Protein AF-A0A814XA61-F1 (afdb_monomer_lite)

Structure (mmCIF, N/CA/C/O backbone):
data_AF-A0A814XA61-F1
#
_entry.id   AF-A0A814XA61-F1
#
loop_
_atom_site.group_PDB
_atom_site.id
_atom_site.type_symbol
_atom_site.label_atom_id
_atom_site.label_alt_id
_atom_site.label_comp_id
_atom_site.label_asym_id
_atom_site.label_entity_id
_atom_site.label_seq_id
_atom_site.pdbx_PDB_ins_code
_atom_site.Cartn_x
_atom_site.Cartn_y
_atom_site.Cartn_z
_atom_site.occupancy
_atom_site.B_iso_or_equiv
_atom_site.auth_seq_id
_atom_site.auth_comp_id
_atom_site.auth_asym_id
_atom_site.auth_atom_id
_atom_site.pdbx_PDB_model_num
ATOM 1 N N . SER A 1 1 ? -11.028 -8.314 -2.746 1.00 74.44 1 SER A N 1
ATOM 2 C CA . SER A 1 1 ? -10.234 -7.531 -1.774 1.00 74.44 1 SER A CA 1
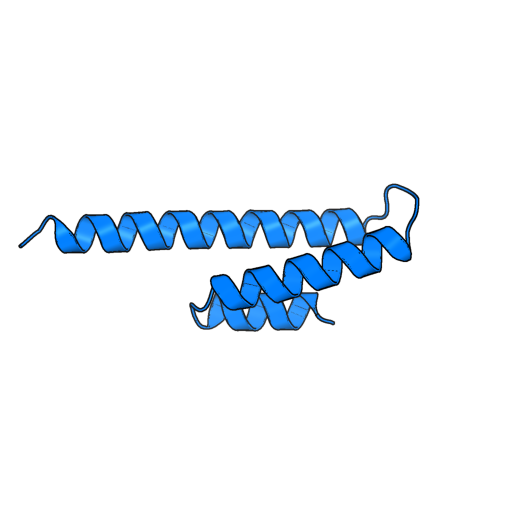ATOM 3 C C . SER A 1 1 ? -9.348 -6.574 -2.550 1.00 74.44 1 SER A C 1
ATOM 5 O O . SER A 1 1 ? -8.670 -7.052 -3.452 1.00 74.44 1 SER A O 1
ATOM 7 N N . LEU A 1 2 ? -9.345 -5.270 -2.237 1.00 78.69 2 LEU A N 1
ATOM 8 C CA . LEU A 1 2 ? -8.471 -4.286 -2.909 1.00 78.69 2 LEU A CA 1
ATOM 9 C C . LEU A 1 2 ? -6.989 -4.681 -2.827 1.00 78.69 2 LEU A C 1
ATOM 11 O O . LEU A 1 2 ? -6.249 -4.511 -3.785 1.00 78.69 2 LEU A O 1
ATOM 15 N N . ASN A 1 3 ? -6.599 -5.353 -1.741 1.00 78.62 3 ASN A N 1
ATOM 16 C CA . ASN A 1 3 ? -5.266 -5.928 -1.582 1.00 78.62 3 ASN A CA 1
ATOM 17 C C . ASN A 1 3 ? -4.921 -6.927 -2.707 1.00 78.62 3 ASN A C 1
ATOM 19 O O . ASN A 1 3 ? -3.815 -6.927 -3.223 1.00 78.62 3 ASN A O 1
ATOM 23 N N . SER A 1 4 ? -5.868 -7.773 -3.117 1.00 80.50 4 SER A N 1
ATOM 24 C CA . SER A 1 4 ? -5.648 -8.735 -4.208 1.00 80.50 4 SER A CA 1
ATOM 25 C C . SER A 1 4 ? -5.572 -8.054 -5.576 1.00 80.50 4 SER A C 1
ATOM 27 O O . SER A 1 4 ? -4.872 -8.538 -6.458 1.00 80.50 4 SER A O 1
ATOM 29 N N . VAL A 1 5 ? -6.274 -6.929 -5.747 1.00 83.75 5 VAL A N 1
ATOM 30 C CA . VAL A 1 5 ? -6.219 -6.117 -6.972 1.00 83.75 5 VAL A CA 1
ATOM 31 C C . VAL A 1 5 ? -4.864 -5.417 -7.079 1.00 83.75 5 VAL A C 1
ATOM 33 O O . VAL A 1 5 ? -4.246 -5.470 -8.138 1.00 83.75 5 VAL A O 1
ATOM 36 N N . GLY A 1 6 ? -4.366 -4.856 -5.972 1.00 85.44 6 GLY A N 1
ATOM 37 C CA . GLY A 1 6 ? -3.027 -4.268 -5.898 1.00 85.44 6 GLY A CA 1
ATOM 38 C C . GLY A 1 6 ? -1.934 -5.267 -6.284 1.00 85.44 6 GLY A C 1
ATOM 39 O O . GLY A 1 6 ? -1.114 -4.981 -7.151 1.00 85.44 6 GLY A O 1
ATOM 40 N N . THR A 1 7 ? -1.995 -6.492 -5.743 1.00 83.06 7 THR A N 1
ATOM 41 C CA . THR A 1 7 ? -1.065 -7.570 -6.122 1.00 83.06 7 THR A CA 1
ATOM 42 C C . THR A 1 7 ? -1.159 -7.917 -7.609 1.00 83.06 7 THR A C 1
ATOM 44 O O . THR A 1 7 ? -0.134 -8.143 -8.241 1.00 83.06 7 THR A O 1
ATOM 47 N N . GLY A 1 8 ? -2.363 -7.920 -8.189 1.00 85.56 8 GLY A N 1
A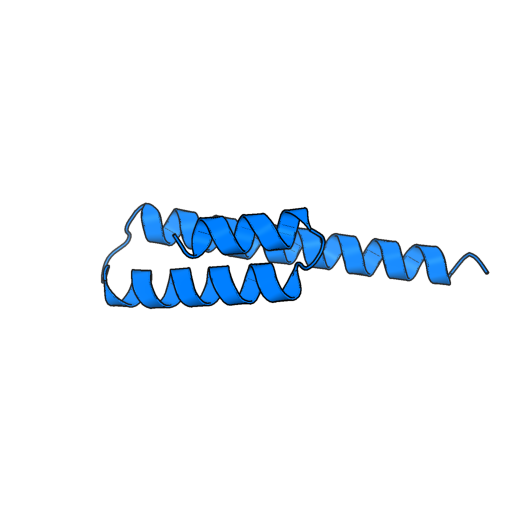TOM 48 C CA . GLY A 1 8 ? -2.550 -8.128 -9.626 1.00 85.56 8 GLY A CA 1
ATOM 49 C C . GLY A 1 8 ? -1.800 -7.096 -10.473 1.00 85.56 8 GLY A C 1
ATOM 50 O O . GLY A 1 8 ? -1.069 -7.461 -11.392 1.00 85.56 8 GLY A O 1
ATOM 51 N N . TYR A 1 9 ? -1.915 -5.812 -10.139 1.00 85.50 9 TYR A N 1
ATOM 52 C CA . TYR A 1 9 ? -1.212 -4.752 -10.865 1.00 85.50 9 TYR A CA 1
ATOM 53 C C . TYR A 1 9 ? 0.308 -4.790 -10.684 1.00 85.50 9 TYR A C 1
ATOM 55 O O . TYR A 1 9 ? 1.022 -4.625 -11.673 1.00 85.50 9 TYR A O 1
ATOM 63 N N . ASP A 1 10 ? 0.802 -5.107 -9.483 1.00 79.12 10 ASP A N 1
ATOM 64 C CA . ASP A 1 10 ? 2.237 -5.341 -9.263 1.00 79.12 10 ASP A CA 1
ATOM 65 C C . ASP A 1 10 ? 2.758 -6.472 -10.162 1.00 79.12 10 ASP A C 1
ATOM 67 O O . ASP A 1 10 ? 3.796 -6.326 -10.806 1.00 79.12 10 ASP A O 1
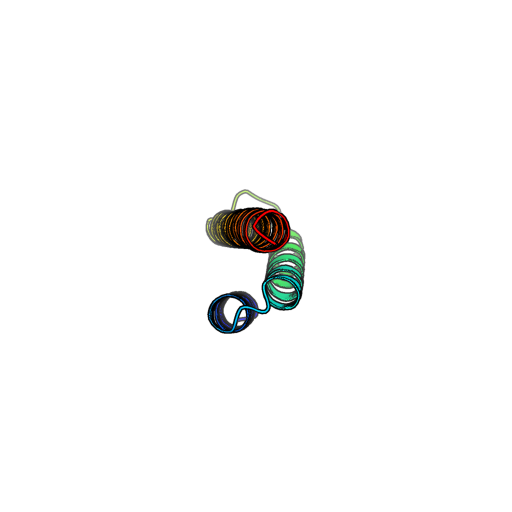ATOM 71 N N . THR A 1 11 ? 2.016 -7.582 -10.276 1.00 81.69 11 THR A N 1
ATOM 72 C CA . THR A 1 11 ? 2.405 -8.699 -11.158 1.00 81.69 11 THR A CA 1
ATOM 73 C C . THR A 1 11 ? 2.355 -8.348 -12.644 1.00 81.69 11 THR A C 1
ATOM 75 O O . THR A 1 11 ? 3.079 -8.943 -13.437 1.00 81.69 11 THR A O 1
ATOM 78 N N . LEU A 1 12 ? 1.541 -7.360 -13.024 1.00 84.12 12 LEU A N 1
ATOM 79 C CA . LEU A 1 12 ? 1.479 -6.821 -14.385 1.00 84.12 12 LEU A CA 1
ATOM 80 C C . LEU A 1 12 ? 2.562 -5.760 -14.656 1.00 84.12 12 LEU A C 1
ATOM 82 O O . LEU A 1 12 ? 2.624 -5.226 -15.761 1.00 84.12 12 LEU A O 1
ATOM 86 N N . GLY A 1 13 ? 3.408 -5.445 -13.668 1.00 82.00 13 GLY A N 1
ATOM 87 C CA . GLY A 1 13 ? 4.450 -4.421 -13.763 1.00 82.00 13 GLY A CA 1
ATOM 88 C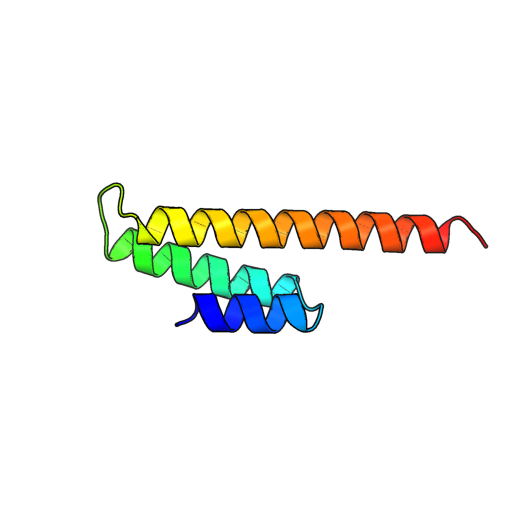 C . GLY A 1 13 ? 3.945 -2.986 -13.581 1.00 82.00 13 GLY A C 1
ATOM 89 O O . GLY A 1 13 ? 4.744 -2.051 -13.583 1.00 82.00 13 GLY A O 1
ATOM 90 N N . ASP A 1 14 ? 2.641 -2.787 -13.369 1.00 83.50 14 ASP A N 1
ATOM 91 C CA . ASP A 1 14 ? 2.053 -1.478 -13.073 1.00 83.50 14 ASP A CA 1
ATOM 92 C C . ASP A 1 14 ? 2.044 -1.231 -11.558 1.00 83.50 14 ASP A C 1
ATOM 94 O O . ASP A 1 14 ? 1.004 -1.159 -10.898 1.00 83.50 14 ASP A O 1
ATOM 98 N N . ALA A 1 15 ? 3.246 -1.086 -10.998 1.00 80.44 15 ALA A N 1
ATOM 99 C CA . ALA A 1 15 ? 3.442 -0.852 -9.567 1.00 80.44 15 ALA A CA 1
ATOM 100 C C . ALA A 1 15 ? 2.803 0.461 -9.071 1.00 80.44 15 ALA A C 1
ATOM 102 O O . ALA A 1 15 ? 2.596 0.650 -7.874 1.00 80.44 15 ALA A O 1
ATOM 103 N N . ARG A 1 16 ? 2.483 1.405 -9.973 1.00 83.44 16 ARG A N 1
ATOM 104 C CA . ARG A 1 16 ? 1.792 2.648 -9.602 1.00 83.44 16 ARG A CA 1
ATOM 105 C C . ARG A 1 16 ? 0.329 2.368 -9.272 1.00 83.44 16 ARG A C 1
ATOM 107 O O . ARG A 1 16 ? -0.115 2.766 -8.200 1.00 83.44 16 ARG A O 1
ATOM 114 N N . LYS A 1 17 ? -0.384 1.642 -10.139 1.00 83.69 17 LYS A N 1
ATOM 115 C CA . LYS A 1 17 ? -1.752 1.201 -9.831 1.00 83.69 17 LYS A CA 1
ATOM 116 C C . LYS A 1 17 ? -1.790 0.232 -8.657 1.00 83.69 17 LYS A C 1
ATOM 118 O O . LYS A 1 17 ? -2.699 0.324 -7.839 1.00 83.69 17 LYS A O 1
ATOM 123 N N . GLY A 1 18 ? -0.809 -0.669 -8.551 1.00 84.25 18 GLY A N 1
ATOM 124 C CA . GLY A 1 18 ? -0.684 -1.583 -7.413 1.00 84.25 18 GLY A CA 1
ATOM 125 C C . GLY A 1 18 ? -0.718 -0.837 -6.078 1.00 84.25 18 GLY A C 1
ATOM 126 O O . GLY A 1 18 ? -1.560 -1.118 -5.221 1.00 84.25 18 GLY A O 1
ATOM 127 N N . LEU A 1 19 ? 0.124 0.193 -5.968 1.00 83.88 19 LEU A N 1
ATOM 128 C CA . LEU A 1 19 ? 0.208 1.066 -4.804 1.00 83.88 19 LEU A CA 1
ATOM 129 C C . LEU A 1 19 ? -1.111 1.788 -4.483 1.00 83.88 19 LEU A C 1
ATOM 131 O O . LEU A 1 19 ? -1.527 1.759 -3.327 1.00 83.88 19 LEU A O 1
ATOM 135 N N . GLU A 1 20 ? -1.794 2.372 -5.473 1.00 87.75 20 GLU A N 1
ATOM 136 C CA . GLU A 1 20 ? -3.080 3.064 -5.257 1.00 87.75 20 GLU A CA 1
ATOM 137 C C . GLU A 1 20 ? -4.119 2.146 -4.591 1.00 87.75 20 GLU A C 1
ATOM 139 O O . GLU A 1 20 ? -4.805 2.538 -3.644 1.00 87.75 20 GLU A O 1
ATOM 144 N N . TYR A 1 21 ? -4.209 0.888 -5.036 1.00 85.62 21 TYR A N 1
ATOM 145 C CA . TYR A 1 21 ? -5.130 -0.082 -4.440 1.00 85.62 21 TYR A CA 1
ATOM 146 C C . TYR A 1 21 ? -4.705 -0.531 -3.039 1.00 85.62 21 TYR A C 1
ATOM 148 O O . TYR A 1 21 ? -5.567 -0.808 -2.197 1.00 85.62 21 TYR A O 1
ATOM 156 N N . PHE A 1 22 ? -3.402 -0.605 -2.764 1.00 83.44 22 PHE A N 1
ATOM 157 C CA . PHE A 1 22 ? -2.904 -0.905 -1.423 1.00 83.44 22 PHE A CA 1
ATOM 158 C C . PHE A 1 22 ? -3.147 0.244 -0.436 1.00 83.44 22 PHE A C 1
ATOM 160 O O . PHE A 1 22 ? -3.505 -0.021 0.714 1.00 83.44 22 PHE A O 1
ATOM 167 N N . GLU A 1 23 ? -3.026 1.496 -0.877 1.00 85.69 23 GLU A N 1
ATOM 168 C CA . GLU A 1 23 ? -3.323 2.686 -0.071 1.00 85.69 23 GLU A CA 1
ATOM 169 C C . GLU A 1 23 ? -4.819 2.780 0.259 1.00 85.69 23 GLU A C 1
ATOM 171 O O . GLU A 1 23 ? -5.171 2.903 1.433 1.00 85.69 23 GLU A O 1
ATOM 176 N N . GLN A 1 24 ? -5.707 2.570 -0.720 1.00 87.94 24 GLN A N 1
ATOM 177 C CA . GLN A 1 24 ? -7.155 2.491 -0.467 1.00 87.94 24 GLN A CA 1
ATOM 178 C C . GLN A 1 24 ? -7.513 1.349 0.499 1.00 87.94 24 GLN A C 1
ATOM 180 O O . GLN A 1 24 ? -8.354 1.496 1.387 1.00 87.94 24 GLN A O 1
ATOM 185 N N . ALA A 1 25 ? -6.858 0.187 0.366 1.00 83.81 25 ALA A N 1
ATOM 186 C CA . ALA A 1 25 ? -7.050 -0.931 1.290 1.00 83.81 25 ALA A CA 1
ATOM 187 C C . ALA A 1 25 ? -6.588 -0.598 2.717 1.00 83.81 25 ALA A C 1
ATOM 189 O O . ALA A 1 25 ? -7.162 -1.105 3.682 1.00 83.81 25 ALA A O 1
ATOM 190 N N . LEU A 1 26 ? -5.529 0.202 2.855 1.00 83.19 26 LEU A N 1
ATOM 191 C CA . LEU A 1 26 ? -5.007 0.650 4.140 1.00 83.19 26 LEU A CA 1
ATOM 192 C C . LEU A 1 26 ? -5.938 1.670 4.803 1.00 83.19 26 LEU A C 1
ATOM 194 O O . LEU A 1 26 ? -6.194 1.535 5.996 1.00 83.19 26 LEU A O 1
ATOM 198 N N . GLU A 1 27 ? -6.457 2.638 4.049 1.00 87.44 27 GLU A N 1
ATOM 199 C CA . GLU A 1 27 ? -7.396 3.652 4.543 1.00 87.44 27 GLU A CA 1
ATOM 200 C C . GLU A 1 27 ? -8.665 3.002 5.102 1.00 87.44 27 GLU A C 1
ATOM 202 O O . GLU A 1 27 ? -8.951 3.139 6.290 1.00 87.44 27 GLU A O 1
ATOM 207 N N . MET A 1 28 ? -9.326 2.145 4.314 1.00 82.50 28 MET A N 1
ATOM 208 C CA . MET A 1 28 ? -10.515 1.422 4.784 1.00 82.50 28 MET A CA 1
ATOM 209 C C . MET A 1 28 ? -10.236 0.592 6.040 1.00 82.50 28 MET A C 1
ATOM 211 O O . MET A 1 28 ? -11.081 0.502 6.925 1.00 82.50 28 MET A O 1
ATOM 215 N N . ARG A 1 29 ? -9.061 -0.044 6.137 1.00 79.88 29 ARG A N 1
ATOM 216 C CA . ARG A 1 29 ? -8.701 -0.847 7.315 1.00 79.88 29 ARG A CA 1
ATOM 217 C C . ARG A 1 29 ? -8.374 0.009 8.531 1.00 79.88 29 ARG A C 1
ATOM 219 O O . ARG A 1 29 ? -8.648 -0.442 9.634 1.00 79.88 29 ARG A O 1
ATOM 226 N N . ARG A 1 30 ? -7.813 1.206 8.357 1.00 80.44 30 ARG A N 1
ATOM 227 C CA . ARG A 1 30 ? -7.614 2.161 9.456 1.00 80.44 30 ARG A CA 1
ATOM 228 C C . ARG A 1 30 ? -8.943 2.689 9.988 1.00 80.44 30 ARG A C 1
ATOM 230 O O . ARG A 1 30 ? -9.088 2.821 11.198 1.00 80.44 30 ARG A O 1
ATOM 237 N N . ASP A 1 31 ? -9.910 2.918 9.106 1.00 82.19 31 ASP A N 1
ATOM 238 C CA . ASP A 1 31 ? -11.248 3.357 9.505 1.00 82.19 31 ASP A CA 1
ATOM 239 C C . ASP A 1 31 ? -12.028 2.244 10.215 1.00 82.19 31 ASP A C 1
ATOM 241 O O . ASP A 1 31 ? -12.721 2.493 11.205 1.00 82.19 31 ASP A O 1
ATOM 245 N N . LEU A 1 32 ? -11.892 1.001 9.737 1.00 78.94 32 LEU A N 1
ATOM 246 C CA . LEU A 1 32 ? -12.570 -0.160 10.317 1.00 78.94 32 LEU A CA 1
ATOM 247 C C . LEU A 1 32 ? -11.925 -0.629 11.629 1.00 78.94 32 LEU A C 1
ATOM 249 O O . LEU A 1 32 ? -12.625 -1.073 12.539 1.00 78.94 32 LEU A O 1
ATOM 253 N N . TYR A 1 33 ? -10.596 -0.544 11.728 1.00 76.44 33 TYR A N 1
ATOM 254 C CA . TYR A 1 33 ? -9.818 -1.036 12.860 1.00 76.44 33 TYR A CA 1
ATOM 255 C C . TYR A 1 33 ? -9.040 0.110 13.511 1.00 76.44 33 TYR A C 1
ATOM 257 O O . TYR A 1 33 ? -7.962 0.494 13.063 1.00 76.44 33 TYR A O 1
ATOM 265 N N . LYS A 1 34 ? -9.581 0.624 14.622 1.00 65.19 34 LYS A N 1
ATOM 266 C CA . LYS A 1 34 ? -8.958 1.693 15.426 1.00 65.19 34 LYS A CA 1
ATOM 267 C C . LYS A 1 34 ? -7.704 1.249 16.196 1.00 65.19 34 LYS A C 1
ATOM 269 O O . LYS A 1 34 ? -6.984 2.093 16.719 1.00 65.19 34 LYS A O 1
ATOM 274 N N . GLU A 1 35 ? -7.446 -0.055 16.270 1.00 67.06 35 GLU A N 1
ATOM 275 C CA . GLU A 1 35 ? -6.334 -0.664 17.008 1.00 67.06 35 GLU A CA 1
ATOM 276 C C . GLU A 1 35 ? -5.427 -1.483 16.077 1.00 67.06 35 GLU A C 1
ATOM 278 O O . GLU A 1 35 ? -5.752 -1.715 14.911 1.00 67.06 35 GLU A O 1
ATOM 283 N N . SER A 1 36 ? -4.279 -1.936 16.593 1.00 63.66 36 SER A N 1
ATOM 284 C CA . SER A 1 36 ? -3.322 -2.762 15.847 1.00 63.66 36 SER A CA 1
ATOM 285 C C . SER A 1 36 ? -3.959 -4.093 15.433 1.00 63.66 36 SER A C 1
ATOM 287 O O . SER A 1 36 ? -3.982 -5.059 16.193 1.00 63.66 36 SER A O 1
ATOM 289 N N . HIS A 1 37 ? -4.506 -4.130 14.218 1.00 74.75 37 HIS A N 1
ATOM 290 C CA . HIS A 1 37 ? -5.156 -5.304 13.653 1.00 74.75 37 HIS A CA 1
ATOM 291 C C . HIS A 1 37 ? -4.218 -6.004 12.654 1.00 74.75 37 HIS A C 1
ATOM 293 O O . HIS A 1 37 ? -3.609 -5.327 11.815 1.00 74.75 37 HIS A O 1
ATOM 299 N N . PRO A 1 38 ? -4.120 -7.348 12.664 1.00 77.31 38 PRO A N 1
ATOM 300 C CA . PRO A 1 38 ? -3.262 -8.100 11.742 1.00 77.31 38 PRO A CA 1
ATOM 301 C C . PRO A 1 38 ? -3.480 -7.753 10.260 1.00 77.31 38 PRO A C 1
ATOM 303 O O . PRO A 1 38 ? -2.535 -7.745 9.471 1.00 77.31 38 PRO A O 1
ATOM 306 N N . ASP A 1 39 ? -4.707 -7.393 9.877 1.00 75.00 39 ASP A N 1
ATOM 307 C CA . ASP A 1 39 ? -5.013 -6.980 8.502 1.00 75.00 39 ASP A CA 1
ATOM 308 C C . ASP A 1 39 ? -4.433 -5.610 8.125 1.00 75.00 39 ASP A C 1
ATOM 310 O O . ASP A 1 39 ? -4.067 -5.403 6.965 1.00 75.00 39 ASP A O 1
ATOM 314 N N . VAL A 1 40 ? -4.305 -4.686 9.085 1.00 75.50 40 VAL A N 1
ATOM 315 C CA . VAL A 1 40 ? -3.620 -3.397 8.885 1.00 75.50 40 VAL A CA 1
ATOM 316 C C . VAL A 1 40 ? -2.124 -3.647 8.683 1.00 75.50 40 VAL A C 1
ATOM 318 O O . VAL A 1 40 ? -1.541 -3.121 7.736 1.00 75.50 40 VAL A O 1
ATOM 321 N N . ALA A 1 41 ? -1.515 -4.523 9.492 1.00 77.81 41 ALA A N 1
ATOM 322 C CA . ALA A 1 41 ? -0.115 -4.922 9.327 1.00 77.81 41 ALA A CA 1
ATOM 323 C C . ALA A 1 41 ? 0.137 -5.588 7.961 1.00 77.81 41 ALA A C 1
ATOM 325 O O . ALA A 1 41 ? 1.121 -5.284 7.286 1.00 77.81 41 ALA A O 1
ATOM 326 N N . LYS A 1 42 ? -0.791 -6.437 7.500 1.00 79.44 42 LYS A N 1
ATOM 327 C CA . LYS A 1 42 ? -0.718 -7.067 6.174 1.00 79.44 42 LYS A CA 1
ATOM 328 C C . LYS A 1 42 ? -0.861 -6.057 5.029 1.00 79.44 42 LYS A C 1
ATOM 330 O O . LYS A 1 42 ? -0.167 -6.192 4.026 1.00 79.44 42 LYS A O 1
ATOM 335 N N . SER A 1 43 ? -1.722 -5.043 5.167 1.00 77.44 43 SER A N 1
ATOM 336 C CA . SER A 1 43 ? -1.780 -3.911 4.222 1.00 77.44 43 SER A CA 1
ATOM 337 C C . SER A 1 43 ? -0.452 -3.168 4.151 1.00 77.44 43 SER A C 1
ATOM 339 O O . SER A 1 43 ? 0.067 -2.956 3.061 1.00 77.44 43 SER A O 1
ATOM 341 N N . LEU A 1 44 ? 0.103 -2.790 5.304 1.00 76.94 44 LEU A N 1
ATOM 342 C CA . LEU A 1 44 ? 1.357 -2.039 5.375 1.00 76.94 44 LEU A CA 1
ATOM 343 C C . LEU A 1 44 ? 2.521 -2.818 4.755 1.00 76.94 44 LEU A C 1
ATOM 345 O O . LEU A 1 44 ? 3.328 -2.234 4.037 1.00 76.94 44 LEU A O 1
ATOM 349 N N . ASN A 1 45 ? 2.569 -4.135 4.971 1.00 82.88 45 ASN A N 1
ATOM 350 C CA . ASN A 1 45 ? 3.569 -4.993 4.343 1.00 82.88 45 ASN A CA 1
ATOM 351 C C . ASN A 1 45 ? 3.453 -4.972 2.807 1.00 82.88 45 ASN A C 1
ATOM 353 O O . ASN A 1 45 ? 4.447 -4.798 2.108 1.00 82.88 45 ASN A O 1
ATOM 357 N N . ASN A 1 46 ? 2.231 -5.059 2.273 1.00 80.25 46 ASN A N 1
ATOM 358 C CA . ASN A 1 46 ? 2.001 -5.007 0.829 1.00 80.25 46 ASN A CA 1
ATOM 359 C C . ASN A 1 46 ? 2.364 -3.645 0.215 1.00 80.25 46 ASN A C 1
ATOM 361 O O . ASN A 1 46 ? 3.014 -3.607 -0.827 1.00 80.25 46 ASN A O 1
ATOM 365 N N . VAL A 1 47 ? 2.011 -2.539 0.882 1.00 80.19 47 VAL A N 1
ATOM 366 C CA . VAL A 1 47 ? 2.441 -1.186 0.483 1.00 80.19 47 VAL A CA 1
ATOM 367 C C . VAL A 1 47 ? 3.970 -1.114 0.432 1.00 80.19 47 VAL A C 1
ATOM 369 O O . VAL A 1 47 ? 4.538 -0.678 -0.567 1.00 80.19 47 VAL A O 1
ATOM 372 N N . GLY A 1 48 ? 4.645 -1.597 1.481 1.00 79.31 48 GLY A N 1
ATOM 373 C CA . GLY A 1 48 ? 6.105 -1.630 1.559 1.00 79.31 48 GLY A CA 1
ATOM 374 C C . GLY A 1 48 ? 6.751 -2.416 0.415 1.00 79.31 48 GLY A C 1
ATOM 375 O O . GLY A 1 48 ? 7.671 -1.911 -0.227 1.00 79.31 48 GLY A O 1
ATOM 376 N N . MET A 1 49 ? 6.246 -3.615 0.104 1.00 81.56 49 MET A N 1
ATOM 377 C CA . MET A 1 49 ? 6.754 -4.410 -1.022 1.00 81.56 49 MET A CA 1
ATOM 378 C C . MET A 1 49 ? 6.569 -3.703 -2.369 1.00 81.56 49 MET A C 1
ATOM 380 O O . MET A 1 49 ? 7.483 -3.709 -3.191 1.00 81.56 49 MET A O 1
ATOM 384 N N . SER A 1 50 ? 5.422 -3.061 -2.584 1.00 78.44 50 SER A N 1
ATOM 385 C CA . SER A 1 50 ? 5.124 -2.353 -3.833 1.00 78.44 50 SER A CA 1
ATOM 386 C C . SER A 1 50 ? 6.072 -1.152 -4.038 1.00 78.44 50 SER A C 1
ATOM 388 O O . SER A 1 50 ? 6.607 -0.946 -5.132 1.00 78.44 50 SER A O 1
ATOM 390 N N . TYR A 1 51 ? 6.431 -0.431 -2.963 1.00 74.31 51 TYR A N 1
ATOM 391 C CA . TYR A 1 51 ? 7.485 0.597 -3.001 1.00 74.31 51 TYR A CA 1
ATOM 392 C C . TYR A 1 51 ? 8.872 0.034 -3.339 1.00 74.31 51 TYR A C 1
ATOM 394 O O . TYR A 1 51 ? 9.606 0.642 -4.120 1.00 74.31 51 TYR A O 1
ATOM 402 N N . VAL A 1 52 ? 9.229 -1.126 -2.783 1.00 78.31 52 VAL A N 1
ATOM 403 C CA . VAL A 1 52 ? 10.501 -1.803 -3.072 1.00 78.31 52 VAL A CA 1
ATOM 404 C C . VAL A 1 52 ? 10.578 -2.212 -4.546 1.00 78.31 52 VAL A C 1
ATOM 406 O O . VAL A 1 52 ? 11.567 -1.907 -5.212 1.00 78.31 52 VAL A O 1
ATOM 409 N N . ILE A 1 53 ? 9.517 -2.817 -5.091 1.00 74.31 53 ILE A N 1
ATOM 410 C CA . ILE A 1 53 ? 9.424 -3.191 -6.513 1.00 74.31 53 ILE A CA 1
ATOM 411 C C . ILE A 1 53 ? 9.564 -1.955 -7.407 1.00 74.31 53 ILE A C 1
ATOM 413 O O . ILE A 1 53 ? 10.318 -1.979 -8.382 1.00 74.31 53 ILE A O 1
ATOM 417 N N . ARG A 1 54 ? 8.906 -0.842 -7.055 1.00 74.00 54 ARG A N 1
ATOM 418 C CA . ARG A 1 54 ? 9.019 0.416 -7.806 1.00 74.00 54 ARG A CA 1
ATOM 419 C C . ARG A 1 54 ? 10.436 0.992 -7.773 1.00 74.00 54 ARG A C 1
ATOM 421 O O . ARG A 1 54 ? 10.923 1.451 -8.805 1.00 74.00 54 ARG A O 1
ATOM 428 N N . GLY A 1 55 ? 11.107 0.931 -6.623 1.00 73.44 55 GLY A N 1
ATOM 429 C CA . GLY A 1 55 ? 12.509 1.327 -6.480 1.00 73.44 55 GLY A CA 1
ATOM 430 C C . GLY A 1 55 ? 13.437 0.495 -7.368 1.00 73.44 55 GLY A C 1
ATOM 431 O O . GLY A 1 55 ? 14.219 1.057 -8.134 1.00 73.44 55 GLY A O 1
ATOM 432 N N . TYR A 1 56 ? 13.294 -0.834 -7.348 1.00 65.31 56 TYR A N 1
ATOM 433 C CA . TYR A 1 56 ? 14.061 -1.727 -8.225 1.00 65.31 56 TYR A CA 1
ATOM 434 C C . TYR A 1 56 ? 13.786 -1.471 -9.709 1.00 65.31 56 TYR A C 1
ATOM 436 O O . TYR A 1 56 ? 14.723 -1.425 -10.504 1.00 65.31 56 TYR A O 1
ATOM 444 N N . HIS A 1 57 ? 12.529 -1.238 -10.088 1.00 63.09 57 HIS A N 1
ATOM 445 C CA . HIS A 1 57 ? 12.169 -0.902 -11.464 1.00 63.09 57 HIS A CA 1
ATOM 446 C C . HIS A 1 57 ? 12.840 0.402 -11.926 1.00 63.09 57 HIS A C 1
ATOM 448 O O . HIS A 1 57 ? 13.361 0.475 -13.038 1.00 63.09 57 HIS A O 1
ATOM 454 N N . GLN A 1 58 ? 12.891 1.424 -11.067 1.00 60.81 58 GLN A N 1
ATOM 455 C CA . GLN A 1 58 ? 13.516 2.707 -11.393 1.00 60.81 58 GLN A CA 1
ATOM 456 C C . GLN A 1 58 ? 15.045 2.604 -11.514 1.00 60.81 58 GLN A C 1
ATOM 458 O O . GLN A 1 58 ? 15.625 3.215 -12.411 1.00 60.81 58 GLN A O 1
ATOM 463 N N . ILE A 1 59 ? 15.682 1.775 -10.680 1.00 61.94 59 ILE A N 1
ATOM 464 C CA . ILE A 1 59 ? 17.118 1.469 -10.772 1.00 61.94 59 ILE A CA 1
ATOM 465 C C . ILE A 1 59 ? 17.431 0.713 -12.072 1.00 61.94 59 ILE A C 1
ATOM 467 O O . ILE A 1 59 ? 18.348 1.100 -12.792 1.00 61.94 59 ILE A O 1
ATOM 471 N N . MET A 1 60 ? 16.647 -0.313 -12.421 1.00 59.81 60 MET A N 1
ATOM 472 C CA . MET A 1 60 ? 16.841 -1.101 -13.649 1.00 59.81 60 MET A CA 1
ATOM 473 C C . MET A 1 60 ? 16.643 -0.270 -14.924 1.00 59.81 60 MET A C 1
ATOM 475 O O . MET A 1 60 ? 17.410 -0.403 -15.878 1.00 59.81 60 MET A O 1
ATOM 479 N N . HIS A 1 61 ? 15.646 0.618 -14.947 1.00 56.47 61 HIS A N 1
ATOM 480 C CA . HIS A 1 61 ? 15.460 1.559 -16.054 1.00 56.47 61 HIS A CA 1
ATOM 481 C C . HIS A 1 61 ? 16.590 2.591 -16.153 1.00 56.47 61 HIS A C 1
ATOM 483 O O . HIS A 1 61 ? 16.984 2.941 -17.264 1.00 56.47 61 HIS A O 1
ATOM 489 N N . GLY A 1 62 ? 17.126 3.052 -15.020 1.00 59.09 62 GLY A N 1
ATOM 490 C CA . GLY A 1 62 ? 18.294 3.934 -14.992 1.00 59.09 62 GLY A CA 1
ATOM 491 C C . GLY A 1 62 ? 19.546 3.260 -15.555 1.00 59.09 62 GLY A C 1
ATOM 492 O O . GLY A 1 62 ? 20.226 3.850 -16.387 1.00 59.09 62 GLY A O 1
ATOM 493 N N . TYR A 1 63 ? 19.792 2.001 -15.179 1.00 58.19 63 TYR A N 1
ATOM 494 C CA . TYR A 1 63 ? 20.959 1.231 -15.629 1.00 58.19 63 TYR A CA 1
ATOM 495 C C . TYR A 1 63 ? 20.939 0.959 -17.141 1.00 58.19 63 TYR A C 1
ATOM 497 O O . TYR A 1 63 ? 21.942 1.118 -17.826 1.00 58.19 63 TYR A O 1
ATOM 505 N N . ARG A 1 64 ? 19.766 0.636 -17.701 1.00 56.31 64 ARG A N 1
ATOM 506 C CA . ARG A 1 64 ? 19.613 0.394 -19.147 1.00 56.31 64 ARG A CA 1
ATOM 507 C C . ARG A 1 64 ? 19.776 1.662 -19.999 1.00 56.31 64 ARG A C 1
ATOM 509 O O . ARG A 1 64 ? 20.022 1.554 -21.195 1.00 56.31 64 ARG A O 1
ATOM 516 N N . SER A 1 65 ? 19.622 2.848 -19.406 1.00 54.69 65 SER A N 1
ATOM 517 C CA . SER A 1 65 ? 19.818 4.131 -20.092 1.00 54.69 65 SER A CA 1
ATOM 518 C C . SER A 1 65 ? 21.259 4.649 -20.019 1.00 54.69 65 SER A C 1
ATOM 520 O O . SER A 1 65 ? 21.567 5.604 -20.725 1.00 54.69 65 SER A O 1
ATOM 522 N N . SER A 1 66 ? 22.116 4.067 -19.172 1.00 56.62 66 SER A N 1
ATOM 523 C CA . SER A 1 66 ? 23.538 4.425 -19.050 1.00 56.62 66 SER A CA 1
ATOM 524 C C . SER A 1 66 ? 24.479 3.571 -19.912 1.00 56.62 66 SER A C 1
ATOM 526 O O . SER A 1 66 ? 25.660 3.888 -19.985 1.00 56.62 66 SER A O 1
ATOM 528 N N . ASP A 1 67 ? 23.961 2.529 -20.572 1.00 52.31 67 ASP A N 1
ATOM 529 C CA . ASP A 1 67 ? 24.714 1.615 -21.450 1.00 52.31 67 ASP A CA 1
ATOM 530 C C . ASP A 1 67 ? 24.561 1.935 -22.960 1.00 52.31 67 ASP A C 1
ATOM 532 O O . ASP A 1 67 ? 24.749 1.057 -23.806 1.00 52.31 67 ASP A O 1
ATOM 536 N N . VAL A 1 68 ? 24.211 3.177 -23.325 1.00 47.44 68 VAL A N 1
ATOM 537 C CA . VAL A 1 68 ? 24.136 3.664 -24.723 1.00 47.44 68 VAL A CA 1
ATOM 538 C C . VAL A 1 68 ? 24.981 4.905 -24.950 1.00 47.44 68 VAL A C 1
ATOM 540 O O . VAL A 1 68 ? 24.927 5.819 -24.099 1.00 47.44 68 VAL A O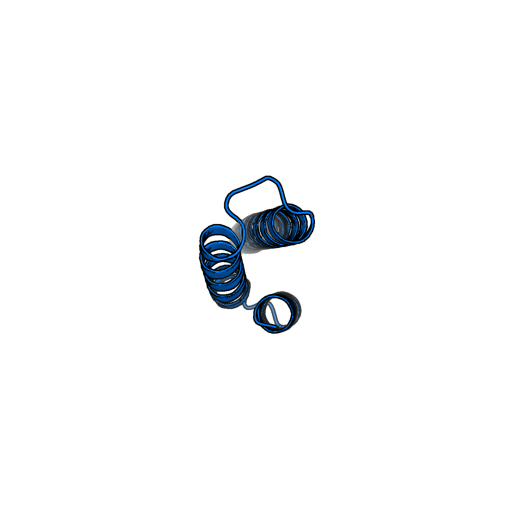 1
#

Secondary structure (DSSP, 8-state):
-HHHHHHHHHHTT-HHHHHHHHHHHHHHHHHH-SS--HHHHHHHHHHHHHHHHHHHHHHHHHHHHS--

pLDDT: mean 75.68, std 10.03, range [47.44, 87.94]

Radius of gyration: 14.29 Å; chains: 1; bounding box: 37×13×42 Å

Foldseek 3Di:
DLQVVLVVCVVVVNLVSSLVSLVVQLVVCVVVDVDDDVSNVVSVVSNVVSVVSVVVVVVVVVVVVVVD

Organism: NCBI:txid1234261

Sequence (68 aa):
SLNSVGTGYDTLGDARKGLEYFEQALEMRRDLYKESHPDVAKSLNNVGMSYVIRGYHQIMHGYRSSDV

InterPro domains:
  IPR011990 Tetratricopeptide-like helical domain superfamily [G3DSA:1.25.40.10] (1-64)
  IPR011990 Tetratricop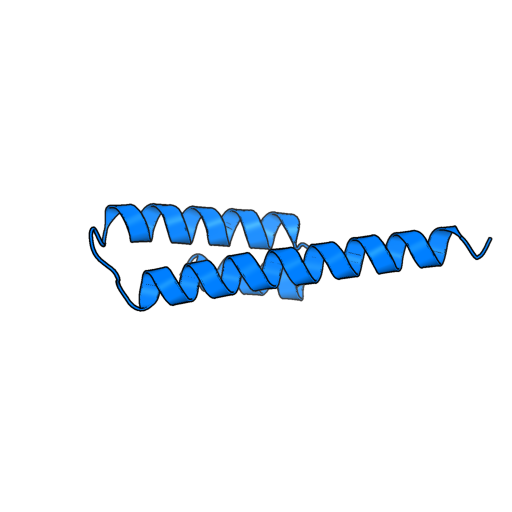eptide-like helical domain superfamily [SSF48452] (2-56)